Protein AF-A0ABD5TRF5-F1 (afdb_monomer_lite)

Structure (mmCIF, N/CA/C/O backbone):
data_AF-A0ABD5TRF5-F1
#
_entry.id   AF-A0ABD5TRF5-F1
#
loop_
_atom_site.group_PDB
_atom_site.id
_atom_site.type_symbol
_atom_site.label_atom_id
_atom_site.label_alt_id
_atom_site.label_comp_id
_atom_site.label_asym_id
_atom_site.label_entity_id
_atom_site.label_seq_id
_atom_site.pdbx_PDB_ins_code
_atom_site.Cartn_x
_atom_site.Cartn_y
_atom_site.Cartn_z
_atom_site.occupancy
_atom_site.B_iso_or_equiv
_atom_site.auth_seq_id
_atom_site.auth_comp_id
_atom_site.auth_asym_id
_atom_site.auth_atom_id
_atom_site.pdbx_PDB_model_num
ATOM 1 N N . MET A 1 1 ? -13.815 11.007 13.465 1.00 40.16 1 MET A N 1
ATOM 2 C CA . MET A 1 1 ? -13.148 11.785 12.403 1.00 40.16 1 MET A CA 1
ATOM 3 C C . MET A 1 1 ? -12.047 10.909 11.848 1.00 40.16 1 MET A C 1
ATOM 5 O O . MET A 1 1 ? -11.075 10.659 12.550 1.00 40.16 1 MET A O 1
ATOM 9 N N . GLN A 1 2 ? -12.262 10.351 10.659 1.00 56.03 2 GLN A N 1
ATOM 10 C CA . GLN A 1 2 ? -11.251 9.573 9.944 1.00 56.03 2 GLN A CA 1
ATOM 11 C C . GLN A 1 2 ? -10.018 10.463 9.756 1.00 56.03 2 GLN A C 1
ATOM 13 O O . GLN A 1 2 ? -10.154 11.648 9.445 1.00 56.03 2 GLN A O 1
ATOM 18 N N . ASN A 1 3 ? -8.834 9.941 10.070 1.00 70.56 3 ASN A N 1
ATOM 19 C CA . ASN A 1 3 ? -7.643 10.771 10.158 1.00 70.56 3 ASN A CA 1
ATOM 20 C C . ASN A 1 3 ? -7.305 11.337 8.770 1.00 70.56 3 ASN A C 1
ATOM 22 O O . ASN A 1 3 ? -7.079 10.566 7.840 1.00 70.56 3 ASN A O 1
ATOM 26 N N . LYS A 1 4 ? -7.263 12.668 8.624 1.00 82.38 4 LYS A N 1
ATOM 27 C CA . LYS A 1 4 ? -6.940 13.347 7.354 1.00 82.38 4 LYS A CA 1
ATOM 28 C C . LYS A 1 4 ? -5.637 12.814 6.748 1.00 82.38 4 LYS A C 1
ATOM 30 O O . LYS A 1 4 ? -5.546 12.661 5.537 1.00 82.38 4 LYS A O 1
ATOM 35 N N . TYR A 1 5 ? -4.674 12.449 7.596 1.00 82.75 5 TYR A N 1
ATOM 36 C CA . TYR A 1 5 ? -3.394 11.881 7.172 1.00 82.75 5 TYR 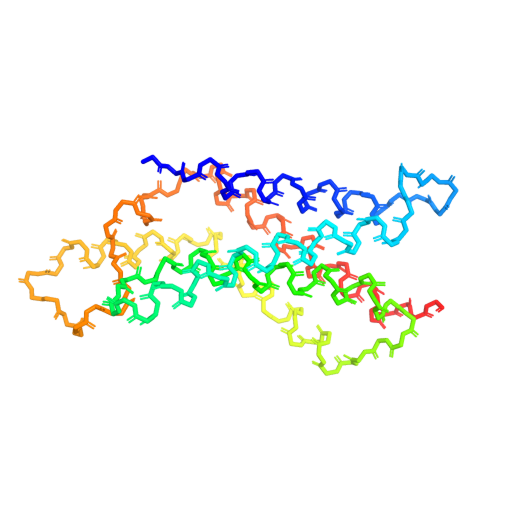A CA 1
ATOM 37 C C . TYR A 1 5 ? -3.526 10.524 6.468 1.00 82.75 5 TYR A C 1
ATOM 39 O O . TYR A 1 5 ? -2.794 10.267 5.520 1.00 82.75 5 TYR A O 1
ATOM 47 N N . TRP A 1 6 ? -4.477 9.682 6.882 1.00 82.19 6 TRP A N 1
ATOM 48 C CA . TRP A 1 6 ? -4.724 8.383 6.248 1.00 82.19 6 TRP A CA 1
ATOM 49 C C . TRP A 1 6 ? -5.324 8.550 4.846 1.00 82.19 6 TRP A C 1
ATOM 51 O O . TRP A 1 6 ? -4.920 7.871 3.909 1.00 82.19 6 TRP A O 1
ATOM 61 N N . HIS A 1 7 ? -6.235 9.512 4.668 1.00 84.62 7 HIS A N 1
ATOM 62 C CA . HIS A 1 7 ? -6.775 9.836 3.341 1.00 84.62 7 HIS A CA 1
ATOM 63 C C . HIS A 1 7 ? -5.698 10.393 2.411 1.00 84.62 7 HIS A C 1
ATOM 65 O O . HIS A 1 7 ? -5.616 9.990 1.255 1.00 84.62 7 HIS A O 1
ATOM 71 N N . ILE A 1 8 ? -4.837 11.277 2.927 1.00 89.19 8 ILE A N 1
ATOM 72 C CA . ILE A 1 8 ? -3.709 11.826 2.163 1.00 89.19 8 ILE A CA 1
ATOM 73 C C . ILE A 1 8 ? -2.756 10.706 1.733 1.00 89.19 8 ILE A C 1
ATOM 75 O O . ILE A 1 8 ? -2.356 10.673 0.572 1.00 89.19 8 ILE A O 1
ATOM 79 N N . SER A 1 9 ? -2.425 9.761 2.620 1.00 88.38 9 SER A N 1
ATOM 80 C CA . SER A 1 9 ? -1.531 8.655 2.264 1.00 88.38 9 SER A CA 1
ATOM 81 C C . SER A 1 9 ? -2.126 7.768 1.166 1.00 88.38 9 SER A C 1
ATOM 83 O O . SER A 1 9 ? -1.424 7.426 0.220 1.00 88.38 9 SER A O 1
ATOM 85 N N . HIS A 1 10 ? -3.426 7.464 1.234 1.00 87.56 10 HIS A N 1
ATOM 86 C CA . HIS A 1 10 ? -4.134 6.696 0.202 1.00 87.56 10 HIS A CA 1
ATOM 87 C C . HIS A 1 10 ? -4.202 7.430 -1.130 1.00 87.56 10 HIS A C 1
ATOM 89 O O . HIS A 1 10 ? -3.988 6.826 -2.176 1.00 87.56 10 HIS A O 1
ATOM 95 N N . PHE A 1 11 ? -4.442 8.739 -1.100 1.00 91.25 11 PHE A N 1
ATOM 96 C CA . PHE A 1 11 ? -4.418 9.555 -2.306 1.00 91.25 11 PHE A CA 1
ATOM 97 C C . PHE A 1 11 ? -3.039 9.520 -2.983 1.00 91.25 11 PHE A C 1
ATOM 99 O O . PHE A 1 11 ? -2.952 9.306 -4.191 1.00 91.25 11 PHE A O 1
ATOM 106 N N . VAL A 1 12 ? -1.957 9.646 -2.206 1.00 92.69 12 VAL A N 1
ATOM 107 C CA . VAL A 1 12 ? -0.582 9.542 -2.722 1.00 92.69 12 VAL A CA 1
ATOM 108 C C . VAL A 1 12 ? -0.295 8.149 -3.303 1.00 92.69 12 VAL A C 1
ATOM 110 O O . VAL A 1 12 ? 0.371 8.048 -4.337 1.00 92.69 12 VAL A O 1
ATOM 113 N N . MET A 1 13 ? -0.828 7.078 -2.701 1.00 91.69 13 MET A N 1
ATOM 114 C CA . MET A 1 13 ? -0.749 5.726 -3.276 1.00 91.69 13 MET A CA 1
ATOM 115 C C . MET A 1 13 ? -1.496 5.629 -4.608 1.00 91.69 13 MET A C 1
ATOM 117 O O . MET A 1 13 ? -0.903 5.177 -5.582 1.00 91.69 13 MET A O 1
ATOM 121 N N . CYS A 1 14 ? -2.738 6.122 -4.693 1.00 91.00 14 CYS A N 1
ATOM 122 C CA . CYS A 1 14 ? -3.511 6.133 -5.942 1.00 91.00 14 CYS A CA 1
ATOM 123 C C . CYS A 1 14 ? -2.763 6.838 -7.079 1.00 91.00 14 CYS A C 1
ATOM 125 O O . CYS A 1 14 ? -2.707 6.322 -8.192 1.00 91.00 14 CYS A O 1
ATOM 127 N N . VAL A 1 15 ? -2.173 8.007 -6.803 1.00 91.50 15 VAL A N 1
ATOM 128 C CA . VAL A 1 15 ? -1.374 8.751 -7.792 1.00 91.50 15 VAL A CA 1
ATOM 129 C C . VAL A 1 15 ? -0.161 7.930 -8.242 1.00 91.50 15 VAL A C 1
ATOM 131 O O . VAL A 1 15 ? 0.164 7.906 -9.428 1.00 91.50 15 VAL A O 1
ATOM 134 N N . GLY A 1 16 ? 0.477 7.221 -7.310 1.00 89.00 16 GLY A N 1
ATOM 135 C CA . GLY A 1 16 ? 1.560 6.285 -7.598 1.00 89.00 16 GLY A CA 1
ATOM 136 C C . GLY A 1 16 ? 1.170 5.154 -8.526 1.00 89.00 16 GLY A C 1
ATOM 137 O O . GLY A 1 16 ? 1.821 4.928 -9.543 1.00 89.00 16 GLY A O 1
ATOM 138 N N . MET A 1 17 ? 0.087 4.466 -8.178 1.00 90.94 17 MET A N 1
ATOM 139 C CA . MET A 1 17 ? -0.452 3.375 -8.980 1.00 90.94 17 MET A CA 1
ATOM 140 C C . MET A 1 17 ? -0.832 3.859 -10.376 1.00 90.94 17 MET A C 1
ATOM 142 O O . MET A 1 17 ? -0.467 3.232 -11.364 1.00 90.94 17 MET A O 1
ATOM 146 N N . PHE A 1 18 ? -1.502 5.011 -10.472 1.00 90.69 18 PHE A N 1
ATOM 147 C CA . PHE A 1 18 ? -1.853 5.615 -11.754 1.00 90.69 18 PHE A CA 1
ATOM 148 C C . PHE A 1 18 ? -0.612 5.879 -12.613 1.00 90.69 18 PHE A C 1
ATOM 150 O O . PHE A 1 18 ? -0.601 5.535 -13.790 1.00 90.69 18 PHE A O 1
ATOM 157 N N . HIS A 1 19 ? 0.458 6.419 -12.020 1.00 88.69 19 HIS A N 1
ATOM 158 C CA . HIS A 1 19 ? 1.721 6.633 -12.725 1.00 88.69 19 HIS A CA 1
ATOM 159 C C . HIS A 1 19 ? 2.344 5.326 -13.238 1.00 88.69 19 HIS A C 1
ATOM 161 O O . HIS A 1 19 ? 2.870 5.302 -14.343 1.00 88.69 19 HIS A O 1
ATOM 167 N N . MET A 1 20 ? 2.264 4.232 -12.480 1.00 86.56 20 MET A N 1
ATOM 168 C CA . MET A 1 20 ? 2.791 2.929 -12.911 1.00 86.56 20 MET A CA 1
ATOM 169 C C . MET A 1 20 ? 2.019 2.307 -14.084 1.00 86.56 20 MET A C 1
ATOM 171 O O . MET A 1 20 ? 2.576 1.477 -14.795 1.00 86.56 20 MET A O 1
ATOM 175 N N . PHE A 1 21 ? 0.761 2.699 -14.303 1.00 85.69 21 PHE A N 1
ATOM 176 C CA . PHE A 1 21 ? -0.011 2.295 -15.482 1.00 85.69 21 PHE A CA 1
ATOM 177 C C . PHE A 1 21 ? 0.229 3.186 -16.704 1.00 85.69 21 PHE A C 1
ATOM 179 O O . PHE A 1 21 ? -0.233 2.854 -17.798 1.00 85.69 21 PHE A O 1
ATOM 186 N N . LEU A 1 22 ? 0.915 4.322 -16.545 1.00 88.38 22 LEU A N 1
ATOM 187 C CA . LEU A 1 22 ? 1.201 5.194 -17.673 1.00 88.38 22 LEU A CA 1
ATOM 188 C C . LEU A 1 22 ? 2.292 4.602 -18.576 1.00 88.38 22 LEU A C 1
ATOM 190 O O . LEU A 1 22 ? 3.221 3.948 -18.101 1.00 88.38 22 LEU A O 1
ATOM 194 N N . PRO A 1 23 ? 2.221 4.872 -19.889 1.00 85.00 23 PRO A N 1
ATOM 195 C CA . PRO A 1 23 ? 3.292 4.546 -20.819 1.00 85.00 23 PRO A CA 1
ATOM 196 C C . PRO A 1 23 ? 4.650 5.121 -20.378 1.00 85.00 23 PRO A C 1
ATOM 198 O O . PRO A 1 23 ? 4.730 6.257 -19.915 1.00 85.00 23 PRO A O 1
ATOM 201 N N . ASN A 1 24 ? 5.740 4.374 -20.594 1.00 80.06 24 ASN A N 1
ATOM 202 C CA . ASN A 1 24 ? 7.099 4.721 -20.135 1.00 80.06 24 ASN A CA 1
ATOM 203 C C . ASN A 1 24 ? 7.632 6.093 -20.608 1.00 80.06 24 ASN A C 1
ATOM 205 O O . ASN A 1 24 ? 8.600 6.610 -20.041 1.00 80.06 24 ASN A O 1
ATOM 209 N N . ASN A 1 25 ? 7.039 6.674 -21.653 1.00 83.12 25 ASN A N 1
ATOM 210 C CA . ASN A 1 25 ? 7.353 8.007 -22.171 1.00 83.12 25 ASN A CA 1
ATOM 211 C C . ASN A 1 25 ? 6.709 9.150 -21.365 1.00 83.12 25 ASN A C 1
ATOM 213 O O . ASN A 1 25 ? 7.146 10.291 -21.500 1.00 83.12 25 ASN A O 1
ATOM 217 N N . PHE A 1 26 ? 5.725 8.867 -20.508 1.00 83.38 26 PHE A N 1
ATOM 218 C CA . PHE A 1 26 ? 5.125 9.832 -19.589 1.00 83.38 26 PHE A CA 1
ATOM 219 C C . PHE A 1 26 ? 5.671 9.631 -18.173 1.00 83.38 26 PHE A C 1
ATOM 221 O O . PHE A 1 26 ? 5.274 8.712 -17.464 1.00 83.38 26 PHE A O 1
ATOM 228 N N . LYS A 1 27 ? 6.579 10.514 -17.743 1.00 83.88 27 LYS A N 1
ATOM 229 C CA . LYS A 1 27 ? 7.132 10.513 -16.380 1.00 83.88 27 LYS A CA 1
ATOM 230 C C . LYS A 1 27 ? 6.804 11.831 -15.693 1.00 83.88 27 LYS A C 1
ATOM 232 O O . LYS A 1 27 ? 7.334 12.867 -16.082 1.00 83.88 27 LYS A O 1
ATOM 237 N N . PHE A 1 28 ? 5.954 11.796 -14.667 1.00 84.56 28 PHE A N 1
ATOM 238 C CA . PHE A 1 28 ? 5.665 12.990 -13.858 1.00 84.56 28 PHE A CA 1
ATOM 239 C C . PHE A 1 28 ? 6.823 13.344 -12.923 1.00 84.56 28 PHE A C 1
ATOM 241 O O . PHE A 1 28 ? 7.070 14.514 -12.649 1.00 84.56 28 PHE A O 1
ATOM 248 N N . ALA A 1 29 ? 7.529 12.327 -12.428 1.00 89.06 29 ALA A N 1
ATOM 249 C CA . ALA A 1 29 ? 8.677 12.478 -11.550 1.00 89.06 29 ALA A CA 1
ATOM 250 C C . ALA A 1 29 ? 9.673 11.331 -11.766 1.00 89.06 29 ALA A C 1
ATOM 252 O O . ALA A 1 29 ? 9.370 10.318 -12.402 1.00 89.06 29 ALA A O 1
ATOM 253 N N . SER A 1 30 ? 10.887 11.490 -11.239 1.00 91.62 30 SER A N 1
ATOM 254 C CA . SER A 1 30 ? 11.889 10.426 -11.261 1.00 91.62 30 SER A CA 1
ATOM 2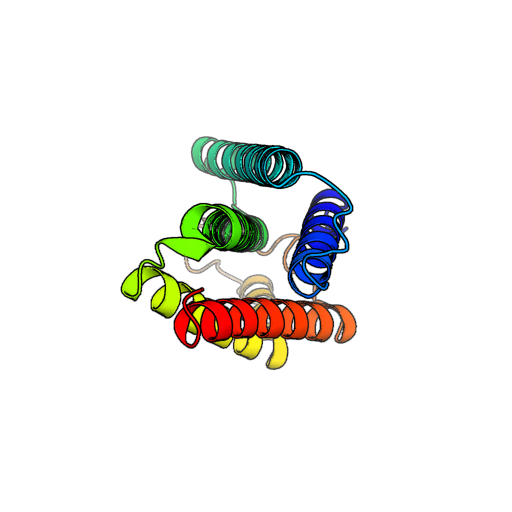55 C C . SER A 1 30 ? 11.514 9.289 -10.302 1.00 91.62 30 SER A C 1
ATOM 257 O O . SER A 1 30 ? 10.849 9.499 -9.287 1.00 91.62 30 SER A O 1
ATOM 259 N N . VAL A 1 31 ? 11.994 8.076 -10.590 1.00 89.81 31 VAL A N 1
ATOM 260 C CA . VAL A 1 31 ? 11.817 6.896 -9.721 1.00 89.81 31 VAL A CA 1
ATOM 261 C C . VAL A 1 31 ? 12.300 7.181 -8.293 1.00 89.81 31 VAL A C 1
ATOM 263 O O . VAL A 1 31 ? 11.612 6.861 -7.325 1.00 89.81 31 VAL A O 1
ATOM 266 N N . SER A 1 32 ? 13.443 7.859 -8.158 1.00 93.12 32 SER A N 1
ATOM 267 C CA . SER A 1 32 ? 14.006 8.243 -6.862 1.00 93.12 32 SER A CA 1
ATOM 268 C C . SER A 1 32 ? 13.086 9.177 -6.075 1.00 93.12 32 SER A C 1
ATOM 270 O O . SER A 1 32 ? 12.966 9.022 -4.864 1.00 93.12 32 SER A O 1
ATOM 272 N N . ALA A 1 33 ? 12.402 10.115 -6.742 1.00 93.62 33 ALA A N 1
ATOM 273 C CA . ALA A 1 33 ? 11.466 11.019 -6.076 1.00 93.62 33 ALA A CA 1
ATOM 274 C C . ALA A 1 33 ? 10.277 10.253 -5.474 1.00 93.62 33 ALA A C 1
ATOM 276 O O . ALA A 1 33 ? 9.933 10.468 -4.312 1.00 93.62 33 ALA A O 1
ATOM 277 N N . TYR A 1 34 ? 9.701 9.308 -6.224 1.00 91.56 34 TYR A N 1
ATOM 278 C CA . TYR A 1 34 ? 8.634 8.443 -5.716 1.00 91.56 34 TYR A CA 1
ATOM 279 C C . TYR A 1 34 ? 9.094 7.595 -4.527 1.00 91.56 34 TYR A C 1
ATOM 281 O O . TYR A 1 34 ? 8.403 7.549 -3.510 1.00 91.56 34 TYR A O 1
ATOM 289 N N . LEU A 1 35 ? 10.275 6.974 -4.612 1.00 94.50 35 LEU A N 1
ATOM 290 C CA . LEU A 1 35 ? 10.828 6.191 -3.503 1.00 94.50 35 LEU A CA 1
ATOM 291 C C . LEU A 1 35 ? 11.021 7.033 -2.243 1.00 94.50 35 LEU A C 1
ATOM 293 O O . LEU A 1 35 ? 10.611 6.602 -1.169 1.00 94.50 35 LEU A O 1
ATOM 297 N N . ILE A 1 36 ? 11.579 8.241 -2.363 1.00 96.56 36 ILE A N 1
ATOM 298 C CA . ILE A 1 36 ? 11.743 9.154 -1.224 1.00 96.56 36 ILE A CA 1
ATOM 299 C C . ILE A 1 36 ? 10.385 9.447 -0.582 1.00 96.56 36 ILE A C 1
ATOM 301 O O . ILE A 1 36 ? 10.268 9.379 0.642 1.00 96.56 36 ILE A O 1
ATOM 305 N N . ILE A 1 37 ? 9.352 9.723 -1.385 1.00 95.50 37 ILE A N 1
ATOM 306 C CA . ILE A 1 37 ? 7.998 9.989 -0.883 1.00 95.50 37 ILE A CA 1
ATOM 307 C C . ILE A 1 37 ? 7.450 8.769 -0.131 1.00 95.50 37 ILE A C 1
ATOM 309 O O . ILE A 1 37 ? 7.039 8.906 1.024 1.00 95.50 37 ILE A O 1
ATOM 313 N N . TYR A 1 38 ? 7.474 7.577 -0.734 1.00 95.00 38 TYR A N 1
ATOM 314 C CA . TYR A 1 38 ? 6.914 6.379 -0.103 1.00 95.00 38 TYR A CA 1
ATOM 315 C C . TYR A 1 38 ? 7.687 5.950 1.139 1.00 95.00 38 TYR A C 1
ATOM 317 O O . TYR A 1 38 ? 7.064 5.646 2.153 1.00 95.00 38 TYR A O 1
ATOM 325 N N . ILE A 1 39 ? 9.021 5.999 1.112 1.00 96.75 39 ILE A N 1
ATOM 326 C CA . ILE A 1 39 ? 9.859 5.703 2.282 1.00 96.75 39 ILE A CA 1
ATOM 327 C C . ILE A 1 39 ? 9.584 6.711 3.401 1.00 96.75 39 ILE A C 1
ATOM 329 O O . ILE A 1 39 ? 9.446 6.314 4.559 1.00 96.75 39 ILE A O 1
ATOM 333 N N . SER A 1 40 ? 9.445 8.000 3.078 1.00 96.44 40 SER A N 1
ATOM 334 C CA . SER A 1 40 ? 9.133 9.033 4.074 1.00 96.44 40 SER A CA 1
ATOM 335 C C . SER A 1 40 ? 7.776 8.776 4.729 1.00 96.44 40 SER A C 1
ATOM 337 O O . SER A 1 40 ? 7.667 8.787 5.957 1.00 96.44 40 SER A O 1
ATOM 339 N N . ILE A 1 41 ? 6.745 8.479 3.932 1.00 95.19 41 ILE A N 1
ATOM 340 C CA . ILE A 1 41 ? 5.406 8.171 4.450 1.00 95.19 41 ILE A CA 1
ATOM 341 C C . ILE A 1 41 ? 5.426 6.876 5.274 1.00 95.19 41 ILE A C 1
ATOM 343 O O . ILE A 1 41 ? 4.902 6.865 6.388 1.00 95.19 41 ILE A O 1
ATOM 347 N N . ALA A 1 42 ? 6.071 5.813 4.783 1.00 96.12 42 ALA A N 1
ATOM 348 C CA . ALA A 1 42 ? 6.223 4.549 5.504 1.00 96.12 42 ALA A CA 1
ATOM 349 C C . ALA A 1 42 ? 6.929 4.747 6.852 1.00 96.12 42 ALA A C 1
ATOM 351 O O . ALA A 1 42 ? 6.475 4.222 7.866 1.00 96.12 42 ALA A O 1
ATOM 352 N N . THR A 1 43 ? 7.979 5.571 6.893 1.00 96.12 43 THR A N 1
ATOM 353 C CA . THR A 1 43 ? 8.714 5.902 8.124 1.00 96.12 43 THR A CA 1
ATOM 354 C C . THR A 1 43 ? 7.829 6.646 9.123 1.00 96.12 43 THR A C 1
ATOM 356 O O . THR A 1 43 ? 7.840 6.328 10.312 1.00 96.12 43 THR A O 1
ATOM 359 N N . ILE A 1 44 ? 7.006 7.594 8.660 1.00 93.69 44 ILE A N 1
ATOM 360 C CA . ILE A 1 44 ? 6.044 8.305 9.516 1.00 93.69 44 ILE A CA 1
ATOM 361 C C . ILE A 1 44 ? 4.994 7.334 10.072 1.00 93.69 44 ILE A C 1
ATOM 363 O O . ILE A 1 44 ? 4.673 7.389 11.264 1.00 93.69 44 ILE A O 1
ATOM 367 N N . ILE A 1 45 ? 4.454 6.440 9.240 1.00 91.50 45 ILE A N 1
ATOM 368 C CA . ILE A 1 45 ? 3.476 5.432 9.675 1.00 91.50 45 ILE A CA 1
ATOM 369 C C . ILE A 1 45 ? 4.113 4.495 10.704 1.00 91.50 45 ILE A C 1
ATOM 371 O O . ILE A 1 45 ? 3.559 4.320 11.789 1.00 91.50 45 ILE A O 1
ATOM 375 N N . LEU A 1 46 ? 5.297 3.957 10.407 1.00 93.94 46 LEU A N 1
ATOM 376 C CA . LEU A 1 46 ? 6.038 3.067 11.296 1.00 93.94 46 LEU A CA 1
ATOM 377 C C . LEU A 1 46 ? 6.351 3.745 12.632 1.00 93.94 46 LEU A C 1
ATOM 379 O O . LEU A 1 46 ? 6.090 3.167 13.683 1.00 93.94 46 LEU A O 1
ATOM 383 N N . GLY A 1 47 ? 6.828 4.991 12.615 1.00 92.44 47 GLY A N 1
ATOM 384 C CA . GLY A 1 47 ? 7.087 5.764 13.829 1.00 92.44 47 GLY A CA 1
ATOM 385 C C . GLY A 1 47 ? 5.833 5.944 14.688 1.00 92.44 47 GLY A C 1
ATOM 386 O O . GLY A 1 47 ? 5.899 5.816 15.910 1.00 92.44 47 GLY A O 1
ATOM 387 N N . ASN A 1 48 ? 4.667 6.163 14.070 1.00 88.25 48 ASN A N 1
ATOM 388 C CA . ASN A 1 48 ? 3.397 6.208 14.797 1.00 88.25 48 ASN A CA 1
ATOM 389 C C . ASN A 1 48 ? 3.025 4.840 15.382 1.00 88.25 48 ASN A C 1
ATOM 391 O O . ASN A 1 48 ? 2.675 4.771 16.560 1.00 88.25 48 ASN A O 1
ATOM 395 N N . VAL A 1 49 ? 3.128 3.761 14.600 1.00 87.31 49 VAL A N 1
ATOM 396 C CA . VAL A 1 49 ? 2.856 2.387 15.060 1.00 87.31 49 VAL A CA 1
ATOM 397 C C . VAL A 1 49 ? 3.749 2.029 16.251 1.00 87.31 49 VAL A C 1
ATOM 399 O O . VAL A 1 49 ? 3.237 1.604 17.285 1.00 87.31 49 VAL A O 1
ATOM 402 N N . LEU A 1 50 ? 5.056 2.286 16.156 1.00 90.81 50 LEU A N 1
ATOM 403 C CA . LEU A 1 50 ? 6.025 2.039 17.227 1.00 90.81 50 LEU A CA 1
ATOM 404 C C . LEU A 1 50 ? 5.760 2.907 18.458 1.00 90.81 50 LEU A C 1
ATOM 406 O O . LEU A 1 50 ? 5.803 2.407 19.579 1.00 90.81 50 LEU A O 1
ATOM 410 N N . LYS A 1 51 ? 5.424 4.189 18.275 1.00 88.38 51 LYS A N 1
ATOM 411 C CA . LYS A 1 51 ? 5.048 5.078 19.383 1.00 88.38 51 LYS A CA 1
ATOM 412 C C . LYS A 1 51 ? 3.830 4.547 20.139 1.00 88.38 51 LYS A C 1
ATOM 414 O O . LYS A 1 51 ? 3.815 4.592 21.371 1.00 88.38 51 LYS A O 1
ATOM 419 N N . TYR A 1 52 ? 2.812 4.059 19.427 1.00 81.62 52 TYR A N 1
ATOM 420 C CA . TYR A 1 52 ? 1.639 3.449 20.054 1.00 81.62 52 TYR A CA 1
ATOM 421 C C . TYR A 1 52 ? 1.998 2.140 20.761 1.00 81.62 52 TYR A C 1
ATOM 423 O O . TYR A 1 52 ? 1.616 1.984 21.921 1.00 81.62 52 TYR A O 1
ATOM 431 N N . LEU A 1 53 ? 2.798 1.280 20.122 1.00 83.44 53 LEU A N 1
ATOM 432 C CA . LEU A 1 53 ? 3.281 0.026 20.704 1.00 83.44 53 LEU A CA 1
ATOM 433 C C . LEU A 1 53 ? 4.047 0.267 22.015 1.00 83.44 53 LEU A C 1
ATOM 435 O O . LEU A 1 53 ? 3.735 -0.347 23.031 1.00 83.44 53 LEU A O 1
ATOM 439 N N . TYR A 1 54 ? 4.984 1.218 22.013 1.00 90.19 54 TYR A N 1
ATOM 440 C CA . TYR A 1 54 ? 5.795 1.573 23.182 1.00 90.19 54 TYR A CA 1
ATOM 441 C C . TYR A 1 54 ? 4.978 2.232 24.297 1.00 90.19 54 TYR A C 1
ATOM 443 O O . TYR A 1 54 ? 5.249 2.051 25.477 1.00 90.19 54 TYR A O 1
ATOM 451 N N . SER A 1 55 ? 3.938 2.985 23.937 1.00 85.31 55 SER A N 1
ATOM 452 C CA . SER A 1 55 ? 3.048 3.607 24.923 1.00 85.31 55 SER A CA 1
ATOM 453 C C . SER A 1 55 ? 2.029 2.622 25.516 1.00 85.31 55 SER A C 1
ATOM 455 O O . SER A 1 55 ? 1.122 3.072 26.218 1.00 85.31 55 SER A O 1
ATOM 457 N N . HIS A 1 56 ? 2.100 1.326 25.172 1.00 77.50 56 HIS A N 1
ATOM 458 C CA . HIS A 1 56 ? 1.058 0.320 25.430 1.00 77.50 56 HIS A CA 1
ATOM 459 C C . HIS A 1 56 ? -0.340 0.811 25.033 1.00 77.50 56 HIS A C 1
ATOM 461 O O . HIS A 1 56 ? -1.356 0.509 25.661 1.00 77.50 56 HIS A O 1
ATOM 467 N N . ARG A 1 57 ? -0.375 1.637 23.984 1.00 67.94 57 ARG A N 1
ATOM 468 C CA . ARG A 1 57 ? -1.590 2.207 23.432 1.00 67.94 57 ARG A CA 1
ATOM 469 C C . ARG A 1 57 ? -2.040 1.367 22.259 1.00 67.94 57 ARG A C 1
ATOM 471 O O . ARG A 1 57 ? -1.279 0.709 21.562 1.00 67.94 57 ARG A O 1
ATOM 478 N N . LEU A 1 58 ? -3.328 1.477 22.032 1.00 68.25 58 LEU A N 1
ATOM 479 C CA . LEU A 1 58 ? -4.051 0.730 21.037 1.00 68.25 58 LEU A CA 1
ATOM 480 C C . LEU A 1 58 ? -3.640 1.151 19.630 1.00 68.25 58 LEU A C 1
ATOM 482 O O . LEU A 1 58 ? -3.750 2.329 19.279 1.00 68.25 58 LEU A O 1
ATOM 486 N N . ILE A 1 59 ? -3.190 0.186 18.831 1.00 70.56 59 ILE A N 1
ATOM 487 C CA . ILE A 1 59 ? -2.786 0.435 17.449 1.00 70.56 59 ILE A CA 1
ATOM 488 C C . ILE A 1 59 ? -4.025 0.308 16.570 1.00 70.56 59 ILE A C 1
ATOM 490 O O . ILE A 1 59 ? -4.758 -0.678 16.615 1.00 7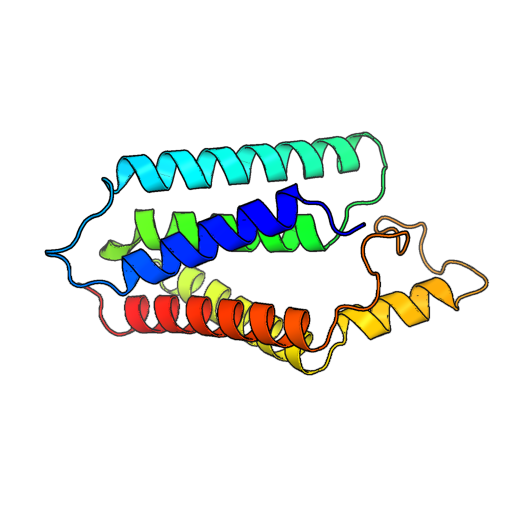0.56 59 ILE A O 1
ATOM 494 N N . ASN A 1 60 ? -4.274 1.331 15.760 1.00 74.44 60 ASN A N 1
ATOM 495 C CA . ASN A 1 60 ? -5.307 1.255 14.742 1.00 74.44 60 ASN A CA 1
ATOM 496 C C . ASN A 1 60 ? -4.826 0.321 13.624 1.00 74.44 60 ASN A C 1
ATOM 498 O O . ASN A 1 60 ? -3.811 0.600 12.986 1.00 74.44 60 ASN A O 1
ATOM 502 N N . PHE A 1 61 ? -5.576 -0.755 13.378 1.00 77.94 61 PHE A N 1
ATOM 503 C CA . PHE A 1 61 ? -5.275 -1.749 12.346 1.00 77.94 61 PHE A CA 1
ATOM 504 C C . PHE A 1 61 ? -5.084 -1.122 10.956 1.00 77.94 61 PHE A C 1
ATOM 506 O O . PHE A 1 61 ? -4.232 -1.573 10.195 1.00 77.94 61 PHE A O 1
ATOM 513 N N . LEU A 1 62 ? -5.776 -0.014 10.656 1.00 81.06 62 LEU A N 1
ATOM 514 C CA . LEU A 1 62 ? -5.566 0.736 9.416 1.00 81.06 62 LEU A CA 1
ATOM 515 C C . LEU A 1 62 ? -4.125 1.219 9.239 1.00 81.06 62 LEU A C 1
ATOM 517 O O . LEU A 1 62 ? -3.649 1.253 8.114 1.00 81.06 62 LEU A O 1
ATOM 521 N N . TRP A 1 63 ? -3.427 1.600 10.314 1.00 84.00 63 TRP A N 1
ATOM 522 C CA . TRP A 1 63 ? -2.030 2.031 10.204 1.00 84.00 63 TRP A CA 1
ATOM 523 C C . TRP A 1 63 ? -1.108 0.878 9.834 1.00 84.00 63 TRP A C 1
ATOM 525 O O . TRP A 1 63 ? -0.162 1.085 9.084 1.00 84.00 63 TRP A O 1
ATOM 535 N N . ILE A 1 64 ? -1.396 -0.324 10.336 1.00 87.62 64 ILE A N 1
ATOM 536 C CA . ILE A 1 64 ? -0.641 -1.528 9.984 1.00 87.62 64 ILE A CA 1
ATOM 537 C C . ILE A 1 64 ? -0.885 -1.860 8.513 1.00 87.62 64 ILE A C 1
ATOM 539 O O . ILE A 1 64 ? 0.071 -2.020 7.767 1.00 87.62 64 ILE A O 1
ATOM 543 N N . MET A 1 65 ? -2.147 -1.870 8.080 1.00 89.25 65 MET A N 1
ATOM 544 C CA . MET A 1 65 ? -2.511 -2.074 6.675 1.00 89.25 65 MET A CA 1
ATOM 545 C C . MET A 1 65 ? -1.819 -1.059 5.760 1.00 89.25 65 MET A C 1
ATOM 547 O O . MET A 1 65 ? -1.114 -1.446 4.841 1.00 89.25 65 MET A O 1
ATOM 551 N N . SER A 1 66 ? -1.898 0.235 6.086 1.00 91.19 66 SER A N 1
ATOM 552 C CA . SER A 1 66 ? -1.226 1.283 5.310 1.00 91.19 66 SER A CA 1
ATOM 553 C C . SER A 1 66 ? 0.293 1.139 5.285 1.00 91.19 66 SER A C 1
ATOM 555 O O . SER A 1 66 ? 0.921 1.533 4.308 1.00 91.19 66 SER A O 1
ATOM 557 N N . LEU A 1 67 ? 0.903 0.598 6.343 1.00 93.38 67 LEU A N 1
ATOM 558 C CA . LEU A 1 67 ? 2.333 0.302 6.337 1.00 93.38 67 LEU A CA 1
ATOM 559 C C . LEU A 1 67 ? 2.657 -0.818 5.341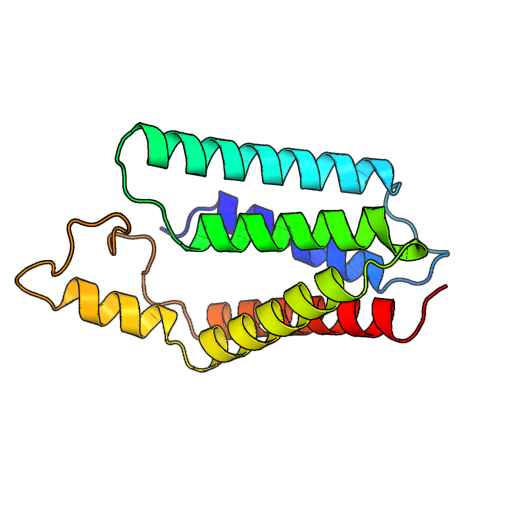 1.00 93.38 67 LEU A C 1
ATOM 561 O O . LEU A 1 67 ? 3.634 -0.699 4.605 1.00 93.38 67 LEU A O 1
ATOM 565 N N . VAL A 1 68 ? 1.831 -1.868 5.295 1.00 95.31 68 VAL A N 1
ATOM 566 C CA . VAL A 1 68 ? 1.969 -2.963 4.323 1.00 95.31 68 VAL A CA 1
ATOM 567 C C . VAL A 1 68 ? 1.740 -2.454 2.897 1.00 95.31 68 VAL A C 1
ATOM 569 O O . VAL A 1 68 ? 2.545 -2.758 2.020 1.00 95.31 68 VAL A O 1
ATOM 572 N N . ASP A 1 69 ? 0.730 -1.610 2.673 1.00 94.94 69 ASP A N 1
ATOM 573 C CA . ASP A 1 69 ? 0.456 -1.007 1.362 1.00 94.94 69 ASP A CA 1
ATOM 574 C C . ASP A 1 69 ? 1.649 -0.168 0.868 1.00 94.94 69 ASP A C 1
ATOM 576 O O . ASP A 1 69 ? 2.078 -0.283 -0.282 1.00 94.94 69 ASP A O 1
ATOM 580 N N . MET A 1 70 ? 2.251 0.634 1.755 1.00 95.50 70 MET A N 1
ATOM 581 C CA . MET A 1 70 ? 3.451 1.415 1.431 1.00 95.50 70 MET A CA 1
ATOM 582 C C . MET A 1 70 ? 4.667 0.526 1.173 1.00 95.50 70 MET A C 1
ATOM 584 O O . MET A 1 70 ? 5.443 0.807 0.259 1.00 95.50 70 MET A O 1
ATOM 588 N N . ALA A 1 71 ? 4.837 -0.552 1.941 1.00 96.38 71 ALA A N 1
ATOM 589 C CA . ALA A 1 71 ? 5.901 -1.522 1.706 1.00 96.38 71 ALA A CA 1
ATOM 590 C C . ALA A 1 71 ? 5.748 -2.189 0.331 1.00 96.38 71 ALA A C 1
ATOM 592 O O . ALA A 1 71 ? 6.734 -2.313 -0.393 1.00 96.38 71 ALA A O 1
ATOM 593 N N . ALA A 1 72 ? 4.521 -2.532 -0.067 1.00 95.88 72 ALA A N 1
ATOM 594 C CA . ALA A 1 72 ? 4.233 -3.060 -1.395 1.00 95.88 72 ALA A CA 1
ATOM 595 C C . ALA A 1 72 ? 4.534 -2.037 -2.505 1.00 95.88 72 ALA A C 1
ATOM 597 O O . ALA A 1 72 ? 5.147 -2.395 -3.507 1.00 95.88 72 ALA A O 1
ATOM 598 N N . MET A 1 73 ? 4.186 -0.756 -2.322 1.00 95.81 73 MET A N 1
ATOM 599 C CA . MET A 1 73 ? 4.554 0.307 -3.273 1.00 95.81 73 MET A CA 1
ATOM 600 C C . MET A 1 73 ? 6.074 0.439 -3.430 1.00 95.81 73 MET A C 1
ATOM 602 O O . MET A 1 73 ? 6.581 0.492 -4.552 1.00 95.81 73 MET A O 1
ATOM 606 N N . ILE A 1 74 ? 6.816 0.456 -2.318 1.00 95.75 74 ILE A N 1
ATOM 607 C CA . ILE A 1 74 ? 8.286 0.504 -2.333 1.00 95.75 74 ILE A CA 1
ATOM 608 C C . ILE A 1 74 ? 8.847 -0.734 -3.033 1.00 95.75 74 ILE A C 1
ATOM 610 O O . ILE A 1 74 ? 9.768 -0.609 -3.845 1.00 95.75 74 ILE A O 1
ATOM 614 N N . TYR A 1 75 ? 8.281 -1.908 -2.749 1.00 95.06 75 TYR A N 1
ATOM 615 C CA . TYR A 1 75 ? 8.678 -3.168 -3.360 1.00 95.06 75 TYR A CA 1
ATOM 616 C C . TYR A 1 75 ? 8.496 -3.144 -4.881 1.00 95.06 75 TYR A C 1
ATOM 618 O O . TYR A 1 75 ? 9.468 -3.360 -5.606 1.00 95.06 75 TYR A O 1
ATOM 626 N N . MET A 1 76 ? 7.298 -2.799 -5.362 1.00 92.94 76 MET A N 1
ATOM 627 C CA . MET A 1 76 ? 6.986 -2.737 -6.794 1.00 92.94 76 MET A CA 1
ATOM 628 C C . MET A 1 76 ? 7.904 -1.776 -7.552 1.00 92.94 76 MET A C 1
ATOM 630 O O . MET A 1 76 ? 8.287 -2.068 -8.678 1.00 92.94 76 MET A O 1
ATOM 634 N N . ILE A 1 77 ? 8.296 -0.649 -6.948 1.00 91.38 77 ILE A N 1
ATOM 635 C CA . ILE A 1 77 ? 9.210 0.306 -7.596 1.00 91.38 77 ILE A CA 1
ATOM 636 C C . ILE A 1 77 ? 10.651 -0.194 -7.579 1.00 91.38 77 ILE A C 1
ATOM 638 O O . ILE A 1 77 ? 11.349 -0.116 -8.589 1.00 91.38 77 ILE A O 1
ATOM 642 N N . SER A 1 78 ? 11.117 -0.665 -6.422 1.00 91.88 78 SER A N 1
ATOM 643 C CA . SER A 1 78 ? 12.534 -0.984 -6.211 1.00 91.88 78 SER A CA 1
ATOM 644 C C . SER A 1 78 ? 12.938 -2.277 -6.911 1.00 91.88 78 SER A C 1
ATOM 646 O O . SER A 1 78 ? 14.038 -2.377 -7.449 1.00 91.88 78 SER A O 1
ATOM 648 N N . PHE A 1 79 ? 12.042 -3.263 -6.917 1.00 87.62 79 PHE A N 1
ATOM 649 C CA . PHE A 1 79 ? 12.325 -4.622 -7.373 1.00 87.62 79 PHE A CA 1
ATOM 650 C C . PHE A 1 79 ? 11.593 -4.990 -8.658 1.00 87.62 79 PHE A C 1
ATOM 652 O O . PHE A 1 79 ? 11.549 -6.167 -9.008 1.00 87.62 79 PHE A O 1
ATOM 659 N N . TYR A 1 80 ? 11.103 -3.996 -9.403 1.00 83.31 80 TYR A N 1
ATOM 660 C CA . TYR A 1 80 ? 10.430 -4.198 -10.686 1.00 83.31 80 TYR A CA 1
ATOM 661 C C . TYR A 1 80 ? 11.197 -5.136 -11.641 1.00 83.31 80 TYR A C 1
ATOM 663 O O . TYR A 1 80 ? 10.586 -5.934 -12.339 1.00 83.31 80 TYR A O 1
ATOM 671 N N . ARG A 1 81 ? 12.539 -5.074 -11.638 1.00 79.94 81 ARG A N 1
ATOM 672 C CA . ARG A 1 81 ? 13.415 -5.882 -12.512 1.00 79.94 81 ARG A CA 1
ATOM 673 C C . ARG A 1 81 ? 13.871 -7.220 -11.927 1.00 79.94 81 ARG A C 1
ATOM 675 O O . ARG A 1 81 ? 14.291 -8.087 -12.676 1.00 79.94 81 ARG A O 1
ATOM 682 N N . ILE A 1 82 ? 13.894 -7.354 -10.599 1.00 80.25 82 ILE A N 1
ATOM 683 C CA . ILE A 1 82 ? 14.531 -8.497 -9.911 1.00 80.25 82 ILE A CA 1
ATOM 684 C C . ILE A 1 82 ? 13.485 -9.493 -9.394 1.00 80.25 82 ILE A C 1
ATOM 686 O O . ILE A 1 82 ? 13.854 -10.610 -9.070 1.00 80.25 82 ILE A O 1
ATOM 690 N N . ASN A 1 83 ? 12.211 -9.086 -9.337 1.00 76.94 83 ASN A N 1
ATOM 691 C CA . ASN A 1 83 ? 11.032 -9.864 -8.950 1.00 76.94 83 ASN A CA 1
ATOM 692 C C . ASN A 1 83 ? 11.300 -11.063 -8.021 1.00 76.94 83 ASN A C 1
ATOM 694 O O . ASN A 1 83 ? 11.630 -12.166 -8.448 1.00 76.94 83 ASN A O 1
ATOM 698 N N . ILE A 1 84 ? 11.106 -10.851 -6.722 1.00 91.12 84 ILE A N 1
ATOM 699 C CA . ILE A 1 84 ? 11.220 -11.918 -5.733 1.00 91.12 84 ILE A CA 1
ATOM 700 C C . ILE A 1 84 ? 9.892 -12.679 -5.722 1.00 91.12 84 ILE A C 1
ATOM 702 O O . ILE A 1 84 ? 8.974 -12.309 -4.991 1.00 91.12 84 ILE A O 1
ATOM 706 N N . ASP A 1 85 ? 9.796 -13.741 -6.523 1.00 92.00 85 ASP A N 1
ATOM 707 C CA . ASP A 1 85 ? 8.557 -14.490 -6.788 1.00 92.00 85 ASP A CA 1
ATOM 708 C C . ASP A 1 85 ? 7.726 -14.791 -5.536 1.00 92.00 85 ASP A C 1
ATOM 710 O O . ASP A 1 85 ? 6.536 -14.480 -5.484 1.00 92.00 85 ASP A O 1
ATOM 714 N N . VAL A 1 86 ? 8.363 -15.347 -4.502 1.00 95.00 86 VAL A N 1
ATOM 715 C CA . VAL A 1 86 ? 7.690 -15.713 -3.247 1.00 95.00 86 VAL A CA 1
ATOM 716 C C . VAL A 1 86 ? 7.092 -14.485 -2.559 1.00 95.00 86 VAL A C 1
ATOM 718 O O . VAL A 1 86 ? 5.965 -14.528 -2.073 1.00 95.00 86 VAL A O 1
ATOM 721 N N . LEU A 1 87 ? 7.826 -13.372 -2.529 1.00 94.81 87 LEU A N 1
ATOM 722 C CA . LEU A 1 87 ? 7.355 -12.140 -1.903 1.00 94.81 87 LEU A CA 1
ATOM 723 C C . LEU A 1 87 ? 6.224 -11.502 -2.721 1.00 94.81 87 LEU A C 1
ATOM 725 O O . LEU A 1 87 ? 5.246 -11.022 -2.146 1.00 94.81 87 LEU A O 1
ATOM 729 N N . THR A 1 88 ? 6.323 -11.548 -4.051 1.00 95.12 88 THR A N 1
ATOM 730 C CA . THR A 1 88 ? 5.261 -11.098 -4.955 1.00 95.12 88 THR A CA 1
ATOM 731 C C . THR A 1 88 ? 3.975 -11.895 -4.735 1.00 95.12 88 THR A C 1
ATOM 733 O O . THR A 1 88 ? 2.916 -11.289 -4.586 1.00 95.12 88 THR A O 1
ATOM 736 N N . ASP A 1 89 ? 4.053 -13.225 -4.625 1.00 95.75 89 ASP A N 1
ATOM 737 C CA . ASP A 1 89 ? 2.887 -14.081 -4.354 1.00 95.75 89 ASP A CA 1
ATOM 738 C C . ASP A 1 89 ? 2.241 -13.774 -3.003 1.00 95.75 89 ASP A C 1
ATOM 740 O O . ASP A 1 89 ? 1.015 -13.694 -2.905 1.00 95.75 89 ASP A O 1
ATOM 744 N N . ILE A 1 90 ? 3.059 -13.551 -1.968 1.00 97.44 90 ILE A N 1
ATOM 745 C CA . ILE A 1 90 ? 2.571 -13.161 -0.641 1.00 97.44 90 ILE A CA 1
ATOM 746 C C . ILE A 1 90 ? 1.787 -11.851 -0.730 1.00 97.44 90 ILE A C 1
ATOM 748 O O . ILE A 1 90 ? 0.684 -11.766 -0.185 1.00 97.44 90 ILE A O 1
ATOM 752 N N . PHE A 1 91 ? 2.309 -10.843 -1.435 1.00 97.19 91 PHE A N 1
ATOM 753 C CA . PHE A 1 91 ? 1.587 -9.586 -1.603 1.00 97.19 91 PHE A CA 1
ATOM 754 C C . PHE A 1 91 ? 0.318 -9.744 -2.450 1.00 97.19 91 PHE A C 1
ATOM 756 O O . PHE A 1 91 ? -0.708 -9.172 -2.085 1.00 97.19 91 PHE A O 1
ATOM 763 N N . ILE A 1 92 ? 0.337 -10.537 -3.527 1.00 97.38 92 ILE A N 1
ATOM 764 C CA . ILE A 1 92 ? -0.866 -10.819 -4.331 1.00 97.38 92 ILE A CA 1
ATOM 765 C C . ILE A 1 92 ? -1.949 -11.449 -3.448 1.00 97.38 92 ILE A C 1
ATOM 767 O O . ILE A 1 92 ? -3.071 -10.942 -3.397 1.00 97.38 92 ILE A O 1
ATOM 771 N N . ALA A 1 93 ? -1.613 -12.514 -2.715 1.00 97.88 93 ALA A N 1
ATOM 772 C CA . ALA A 1 93 ? -2.547 -13.193 -1.822 1.00 97.88 93 ALA A CA 1
ATOM 773 C C . ALA A 1 93 ? -3.084 -12.242 -0.743 1.00 97.88 93 ALA A C 1
ATOM 775 O O . ALA A 1 93 ? -4.293 -12.190 -0.506 1.00 97.88 93 ALA A O 1
ATOM 776 N N . TYR A 1 94 ? -2.200 -11.439 -0.143 1.00 96.94 94 TYR A N 1
ATOM 777 C CA . TYR A 1 94 ? -2.574 -10.403 0.813 1.00 96.94 94 TYR A CA 1
ATOM 778 C C . TYR A 1 94 ? -3.597 -9.428 0.217 1.00 96.94 94 TYR A C 1
ATOM 780 O O . TYR A 1 94 ? -4.676 -9.264 0.784 1.00 96.94 94 TYR A O 1
ATOM 788 N N . PHE A 1 95 ? -3.327 -8.831 -0.946 1.00 97.25 95 PHE A N 1
ATOM 789 C CA . PHE A 1 95 ? -4.233 -7.853 -1.551 1.00 97.25 95 PHE A CA 1
ATOM 790 C C . PHE A 1 95 ? -5.570 -8.455 -1.994 1.00 97.25 95 PHE A C 1
ATOM 792 O O . PHE A 1 95 ? -6.602 -7.794 -1.862 1.00 97.25 95 PHE A O 1
ATOM 799 N N . VAL A 1 96 ? -5.593 -9.715 -2.439 1.00 97.69 96 VAL A N 1
ATOM 800 C CA . VAL A 1 96 ? -6.844 -10.436 -2.732 1.00 97.69 96 VAL A CA 1
ATOM 801 C C . VAL A 1 96 ? -7.677 -10.617 -1.464 1.00 97.69 96 VAL A C 1
ATOM 803 O O . VAL A 1 96 ? -8.875 -10.326 -1.470 1.00 97.69 96 VAL A O 1
ATOM 806 N N . ILE A 1 97 ? -7.057 -11.035 -0.357 1.00 95.81 97 ILE A N 1
ATOM 807 C CA . ILE A 1 97 ? -7.747 -11.169 0.934 1.00 95.81 97 ILE A CA 1
ATOM 808 C C . ILE A 1 97 ? -8.282 -9.807 1.381 1.00 95.81 97 ILE A C 1
ATOM 810 O O . ILE A 1 97 ? -9.456 -9.686 1.719 1.00 95.81 97 ILE A O 1
ATOM 814 N N . VAL A 1 98 ? -7.452 -8.766 1.332 1.00 93.19 98 VAL A N 1
ATOM 815 C CA . VAL A 1 98 ? -7.828 -7.404 1.731 1.00 93.19 98 VAL A CA 1
ATOM 816 C C . VAL A 1 98 ? -8.999 -6.883 0.901 1.00 93.19 98 VAL A C 1
ATOM 818 O O . VAL A 1 98 ? -9.947 -6.338 1.469 1.00 93.19 98 VAL A O 1
ATOM 821 N N . MET A 1 99 ? -8.983 -7.101 -0.416 1.00 95.19 99 MET A N 1
ATOM 822 C CA . MET A 1 99 ? -10.096 -6.778 -1.310 1.00 95.19 99 MET A CA 1
ATOM 823 C C . MET A 1 99 ? -11.385 -7.473 -0.858 1.00 95.19 99 MET A C 1
ATOM 825 O O . MET A 1 99 ? -12.405 -6.808 -0.672 1.00 95.19 99 MET A O 1
ATOM 829 N N . VAL A 1 100 ? -11.348 -8.793 -0.648 1.00 94.75 100 VAL A N 1
ATOM 830 C CA . VAL A 1 100 ? -12.529 -9.563 -0.231 1.00 94.75 100 VAL A CA 1
ATOM 831 C C . VAL A 1 100 ? -13.052 -9.061 1.111 1.00 94.75 100 VAL A C 1
ATOM 833 O O . VAL A 1 100 ? -14.245 -8.788 1.220 1.00 94.75 100 VAL A O 1
ATOM 836 N N . VAL A 1 101 ? -12.175 -8.861 2.100 1.00 90.25 101 VAL A N 1
ATOM 837 C CA . VAL A 1 101 ? -12.538 -8.391 3.447 1.00 90.25 101 VAL A CA 1
ATOM 838 C C . VAL A 1 101 ? -13.194 -7.001 3.403 1.00 90.25 101 VAL A C 1
ATOM 840 O O . VAL A 1 101 ? -14.191 -6.764 4.098 1.00 90.25 101 VAL A O 1
ATOM 843 N N . TRP A 1 102 ? -12.707 -6.088 2.556 1.00 89.25 102 TRP A N 1
ATOM 844 C CA . TRP A 1 102 ? -13.346 -4.783 2.344 1.00 89.25 102 TRP A CA 1
ATOM 845 C C . TRP A 1 102 ? -14.720 -4.898 1.668 1.00 89.25 102 TRP A C 1
ATOM 847 O O . TRP A 1 102 ? -15.675 -4.237 2.108 1.00 89.25 102 TRP A O 1
ATOM 857 N N . LEU A 1 103 ? -14.847 -5.765 0.657 1.00 90.31 103 LEU A N 1
ATOM 858 C CA . LEU A 1 103 ? -16.098 -5.999 -0.070 1.00 90.31 103 LEU A CA 1
ATOM 859 C C . LEU A 1 103 ? -17.193 -6.574 0.822 1.00 90.31 103 LEU A C 1
ATOM 861 O O . LEU A 1 103 ? -18.313 -6.073 0.779 1.00 90.31 103 LEU A O 1
ATOM 865 N N . ILE A 1 104 ? -16.886 -7.553 1.675 1.00 90.19 104 ILE A N 1
ATOM 866 C CA . ILE A 1 104 ? -17.860 -8.135 2.617 1.00 90.19 104 ILE A CA 1
ATOM 867 C C . ILE A 1 104 ? -18.128 -7.213 3.814 1.00 90.19 104 ILE A C 1
ATOM 869 O O . ILE A 1 104 ? -19.218 -7.223 4.382 1.00 90.19 104 ILE A O 1
ATOM 873 N N . GLY A 1 105 ? -17.190 -6.313 4.128 1.00 82.50 105 GLY A N 1
ATOM 874 C CA . GLY A 1 105 ? -17.345 -5.333 5.200 1.00 82.50 105 GLY A CA 1
ATOM 875 C C . GLY A 1 105 ? -17.076 -5.904 6.585 1.00 82.50 105 GLY A C 1
ATOM 876 O O . GLY A 1 105 ? -17.550 -5.341 7.567 1.00 82.50 105 GLY A O 1
ATOM 877 N N . GLU A 1 106 ? -16.296 -6.978 6.679 1.00 79.88 106 GLU A N 1
ATOM 878 C CA . GLU A 1 106 ? -15.923 -7.628 7.944 1.00 79.88 106 GLU A CA 1
ATOM 879 C C . GLU A 1 106 ? -15.172 -6.682 8.896 1.00 79.88 106 GLU A C 1
ATOM 881 O O . GLU A 1 106 ? -15.313 -6.763 10.118 1.00 79.88 106 GLU A O 1
ATOM 886 N N . PHE A 1 107 ? -14.470 -5.676 8.360 1.00 70.38 107 PHE A N 1
ATOM 887 C CA . PHE A 1 107 ? -13.890 -4.607 9.181 1.00 70.38 107 PHE A CA 1
ATOM 888 C C . PHE A 1 107 ? -14.948 -3.791 9.949 1.00 70.38 107 PHE A C 1
ATOM 890 O O . PHE A 1 107 ? -14.653 -3.271 11.026 1.00 70.38 107 PHE A O 1
ATOM 897 N N . ASN A 1 108 ? -16.189 -3.722 9.452 1.00 64.81 108 ASN A N 1
ATOM 898 C CA . ASN A 1 108 ? -17.320 -3.132 10.175 1.00 64.81 108 ASN A CA 1
ATOM 899 C C . ASN A 1 108 ? -17.934 -4.109 11.192 1.00 64.81 108 ASN A C 1
ATOM 901 O O . ASN A 1 108 ? -18.468 -3.664 12.209 1.00 64.81 108 ASN A O 1
ATOM 905 N N . LEU A 1 109 ? -17.879 -5.422 10.942 1.00 56.78 109 LEU A N 1
ATOM 906 C CA . LEU A 1 109 ? -18.414 -6.433 11.860 1.00 56.78 109 LEU A CA 1
ATOM 907 C C . LEU A 1 109 ? -17.528 -6.569 13.102 1.00 56.78 109 LEU A C 1
ATOM 909 O O . LEU A 1 109 ? -18.029 -6.530 14.226 1.00 56.78 109 LEU A O 1
ATOM 913 N N . SER A 1 110 ? -16.210 -6.602 12.901 1.00 59.19 110 SER A N 1
ATOM 914 C CA . SER A 1 110 ? -15.214 -6.615 13.980 1.00 59.19 110 SER A CA 1
ATOM 915 C C . SER A 1 110 ? -15.366 -5.403 14.912 1.00 59.19 110 SER A C 1
ATOM 917 O O . SER A 1 110 ? -15.265 -5.527 16.133 1.00 59.19 110 SER A O 1
ATOM 919 N N . TYR A 1 111 ? -15.706 -4.234 14.354 1.00 60.78 111 TYR A N 1
ATOM 920 C CA . TYR A 1 111 ? -16.065 -3.048 15.135 1.00 60.78 111 TYR A CA 1
ATOM 921 C C . TYR A 1 111 ? -17.323 -3.245 15.977 1.00 60.78 111 TYR A C 1
ATOM 923 O O . TYR A 1 111 ? -17.361 -2.869 17.150 1.00 60.78 111 TYR A O 1
ATOM 931 N N . ARG A 1 112 ? -18.371 -3.794 15.355 1.00 58.00 112 ARG A N 1
ATOM 932 C CA . ARG A 1 112 ? -19.677 -3.970 15.982 1.00 58.00 112 ARG A CA 1
ATOM 933 C C . ARG A 1 112 ? -19.584 -4.920 17.172 1.00 58.00 112 ARG A C 1
ATOM 935 O O . ARG A 1 112 ? -20.034 -4.559 18.255 1.00 58.00 112 ARG A O 1
ATOM 942 N N . ILE A 1 113 ? -18.919 -6.059 16.994 1.00 56.50 113 ILE A N 1
ATOM 943 C CA . ILE A 1 113 ? -18.696 -7.055 18.051 1.00 56.50 113 ILE A CA 1
ATOM 944 C C . ILE A 1 113 ? -17.914 -6.436 19.216 1.00 56.50 113 ILE A C 1
ATOM 946 O O . ILE A 1 113 ? -18.312 -6.569 20.372 1.00 56.50 113 ILE A O 1
ATOM 950 N N . ALA A 1 114 ? -16.853 -5.681 18.924 1.00 58.44 114 ALA A N 1
ATOM 951 C CA . ALA A 1 114 ? -16.036 -5.064 19.963 1.00 58.44 114 ALA A CA 1
ATOM 952 C C . ALA A 1 114 ? -16.720 -3.876 20.676 1.00 58.44 114 ALA A C 1
ATOM 954 O O . ALA A 1 114 ? -16.343 -3.521 21.791 1.00 58.44 114 ALA A O 1
ATOM 955 N N . ARG A 1 115 ? -17.735 -3.259 20.055 1.00 57.91 115 ARG A N 1
ATOM 956 C CA . ARG A 1 115 ? -18.595 -2.241 20.682 1.00 57.91 115 ARG A CA 1
ATOM 957 C C . ARG A 1 115 ? -19.701 -2.863 21.543 1.00 57.91 115 ARG A C 1
ATOM 959 O O . ARG A 1 115 ? -20.095 -2.254 22.534 1.00 57.91 115 ARG A O 1
ATOM 966 N N . GLU A 1 116 ? -20.225 -4.020 21.144 1.00 61.91 116 GLU A N 1
ATOM 967 C CA . GLU A 1 116 ? -21.363 -4.688 21.792 1.00 61.91 116 GLU A CA 1
ATOM 968 C C . GLU A 1 116 ? -20.946 -5.632 22.942 1.00 61.91 116 GLU A C 1
ATOM 970 O O . GLU A 1 116 ? -21.778 -5.955 23.792 1.00 61.91 116 GLU A O 1
ATOM 975 N N . SER A 1 117 ? -19.673 -6.039 23.050 1.00 54.09 117 SER A N 1
ATOM 976 C CA . SER A 1 117 ? -19.222 -6.886 24.166 1.00 54.09 117 SER A CA 1
ATOM 977 C C . SER A 1 117 ? -19.141 -6.108 25.492 1.00 54.09 117 SER A C 1
ATOM 979 O O . SER A 1 117 ? -18.345 -5.180 25.634 1.00 54.09 117 SER A O 1
ATOM 981 N N . LYS A 1 118 ? -19.933 -6.524 26.491 1.00 51.88 118 LYS A N 1
ATOM 982 C CA . LYS A 1 118 ? -20.007 -5.939 27.852 1.00 51.88 118 LYS A CA 1
ATOM 983 C C . LYS A 1 118 ? -18.788 -6.246 28.744 1.00 51.88 118 LYS A C 1
ATOM 985 O O . LYS A 1 118 ? -18.605 -5.614 29.778 1.00 51.88 118 LYS A O 1
ATOM 990 N N . TYR A 1 119 ? -17.963 -7.199 28.324 1.00 51.09 119 TYR A N 1
ATOM 991 C CA . TYR A 1 119 ? -16.673 -7.568 28.901 1.00 51.09 119 TYR A CA 1
ATOM 992 C C . TYR A 1 119 ? -15.699 -7.598 27.727 1.00 51.09 119 TYR A C 1
ATOM 994 O O . TYR A 1 119 ? -15.986 -8.360 26.809 1.00 51.09 119 TYR A O 1
ATOM 1002 N N . PRO A 1 120 ? -14.620 -6.798 27.679 1.00 46.94 120 PRO A N 1
ATOM 1003 C CA . PRO A 1 120 ? -13.675 -6.884 26.572 1.00 46.94 120 PRO A CA 1
ATOM 1004 C C . PRO A 1 120 ? -12.989 -8.255 26.662 1.00 46.94 120 PRO A C 1
ATOM 1006 O O . PRO A 1 120 ? -12.200 -8.462 27.589 1.00 46.94 120 PRO A O 1
ATOM 1009 N N . PRO A 1 121 ? -13.285 -9.229 25.783 1.00 43.81 121 PRO A N 1
ATOM 1010 C CA . PRO A 1 121 ? -12.505 -10.446 25.773 1.00 43.81 121 PRO A CA 1
ATOM 1011 C C . PRO A 1 121 ? -11.195 -10.061 25.084 1.00 43.81 121 PRO A C 1
ATOM 1013 O O . PRO A 1 121 ? -11.214 -9.599 23.947 1.00 43.81 121 PRO A O 1
ATOM 1016 N N . PHE A 1 122 ? -10.081 -10.210 25.798 1.00 47.28 122 PHE A N 1
ATOM 1017 C CA . PHE A 1 122 ? -8.739 -9.727 25.453 1.00 47.28 122 PHE A CA 1
ATOM 1018 C C . PHE A 1 122 ? -8.506 -8.238 25.750 1.00 47.28 122 PHE A C 1
ATOM 1020 O O . PHE A 1 122 ? -9.024 -7.339 25.089 1.00 47.28 122 PHE A O 1
ATOM 1027 N N . SER A 1 123 ? -7.659 -7.988 26.754 1.00 43.56 123 SER A N 1
ATOM 1028 C CA . SER A 1 123 ? -6.977 -6.717 27.011 1.00 43.56 123 SER A CA 1
ATOM 1029 C C . SER A 1 123 ? -6.586 -6.069 25.680 1.00 43.56 123 SER A C 1
ATOM 1031 O O . SER A 1 123 ? -5.860 -6.693 24.900 1.00 43.56 123 SER A O 1
ATOM 1033 N N . PRO A 1 124 ? -7.100 -4.874 25.352 1.00 45.75 124 PRO A N 1
ATOM 1034 C CA . PRO A 1 124 ? -7.096 -4.436 23.977 1.00 45.75 124 PRO A CA 1
ATOM 1035 C C . PRO A 1 124 ? -5.647 -4.096 23.618 1.00 45.75 124 PRO A C 1
ATOM 1037 O O . PRO A 1 124 ? -5.006 -3.269 24.253 1.00 45.75 124 PRO A O 1
ATOM 1040 N N . ILE A 1 125 ? -5.103 -4.775 22.617 1.00 52.12 125 ILE A N 1
ATOM 1041 C CA . ILE A 1 125 ? -3.991 -4.269 21.798 1.00 52.12 125 ILE A CA 1
ATOM 1042 C C . ILE A 1 125 ? -4.579 -3.442 20.632 1.00 52.12 125 ILE A C 1
ATOM 1044 O O . ILE A 1 125 ? -3.902 -2.622 20.013 1.00 52.12 125 ILE A O 1
ATOM 1048 N N . VAL A 1 126 ? -5.893 -3.559 20.399 1.00 51.25 126 VAL A N 1
ATOM 1049 C CA . VAL A 1 126 ? -6.648 -2.876 19.346 1.00 51.25 126 VAL A CA 1
ATOM 1050 C C . VAL A 1 126 ? -7.872 -2.188 19.964 1.00 51.25 126 VAL A C 1
ATOM 1052 O O . VAL A 1 126 ? -8.727 -2.838 20.556 1.00 51.25 126 VAL A O 1
ATOM 1055 N N . SER A 1 127 ? -7.952 -0.855 19.881 1.00 43.69 127 SER A N 1
ATOM 1056 C CA . SER A 1 127 ? -9.114 -0.091 20.353 1.00 43.69 127 SER A CA 1
ATOM 1057 C C . SER A 1 127 ? -10.165 -0.133 19.273 1.00 43.69 127 SER A C 1
ATOM 1059 O O . SER A 1 127 ? -9.880 0.311 18.159 1.00 43.69 127 SER A O 1
ATOM 1061 N N . PRO A 1 128 ? -11.405 -0.495 19.600 1.00 46.50 128 PRO A N 1
ATOM 1062 C CA . PRO A 1 128 ? -12.519 -0.251 18.699 1.00 46.50 128 PRO A CA 1
ATOM 1063 C C . PRO A 1 128 ? -12.827 1.255 18.599 1.00 46.50 128 PRO A C 1
ATOM 1065 O O . PRO A 1 128 ? -13.541 1.696 17.706 1.00 46.50 128 PRO A O 1
ATOM 1068 N N . GLY A 1 129 ? -12.306 2.094 19.500 1.00 41.53 129 GLY A N 1
ATOM 1069 C CA . GLY A 1 129 ? -12.697 3.495 19.628 1.00 41.53 129 GLY A CA 1
ATOM 1070 C C . GLY A 1 129 ? -12.314 4.374 18.431 1.00 41.53 129 GLY A C 1
ATOM 1071 O O . GLY A 1 129 ? -11.141 4.546 18.121 1.00 41.53 129 GLY A O 1
ATOM 1072 N N . LYS A 1 130 ? -13.321 5.008 17.810 1.00 43.97 130 LYS A N 1
ATOM 1073 C CA . LYS A 1 130 ? -13.260 6.099 16.802 1.00 43.97 130 LYS A CA 1
ATOM 1074 C C . LYS A 1 130 ? -12.571 5.814 15.458 1.00 43.97 130 LYS A C 1
ATOM 1076 O O . LYS A 1 130 ? -12.802 6.587 14.526 1.00 43.97 130 LYS A O 1
ATOM 1081 N N . PHE A 1 131 ? -11.790 4.746 15.338 1.00 48.25 131 PHE A N 1
ATOM 1082 C CA . PHE A 1 131 ? -11.015 4.419 14.134 1.00 48.25 131 PHE A CA 1
ATOM 1083 C C . PHE A 1 131 ? -11.556 3.235 13.328 1.00 48.25 131 PHE A C 1
ATOM 1085 O O . PHE A 1 131 ? -11.142 3.040 12.195 1.00 48.25 131 PHE A O 1
ATOM 1092 N N . PHE A 1 132 ? -12.528 2.523 13.889 1.00 49.72 132 PHE A N 1
ATOM 1093 C CA . PHE A 1 132 ? -13.309 1.470 13.245 1.00 49.72 132 PHE A CA 1
ATOM 1094 C C . PHE A 1 132 ? -14.760 1.922 12.978 1.00 49.72 132 PHE A C 1
ATOM 1096 O O . PHE A 1 132 ? -15.674 1.114 12.901 1.00 49.72 132 PHE A O 1
ATOM 1103 N N . GLY A 1 133 ? -15.010 3.234 12.891 1.00 45.44 133 GLY A N 1
ATOM 1104 C CA . GLY A 1 133 ? -16.343 3.745 12.563 1.00 45.44 133 GLY A CA 1
ATOM 1105 C C . GLY A 1 133 ? -16.803 3.192 11.215 1.00 45.44 133 GLY A C 1
ATOM 1106 O O . GLY A 1 133 ? -16.010 3.190 10.280 1.00 45.44 133 GLY A O 1
ATOM 1107 N N . GLY A 1 134 ? -18.053 2.721 11.145 1.00 54.34 134 GLY A N 1
ATOM 1108 C CA . GLY A 1 134 ? -18.612 2.056 9.968 1.00 54.34 134 GLY A CA 1
ATOM 1109 C C . GLY A 1 134 ? -18.228 2.775 8.679 1.00 54.34 134 GLY A C 1
ATOM 1110 O O . GLY A 1 134 ? -18.632 3.917 8.452 1.00 54.34 134 GLY A O 1
ATOM 1111 N N . TYR A 1 135 ? -17.403 2.123 7.864 1.00 69.62 135 TYR A N 1
ATOM 1112 C CA . TYR A 1 135 ? -16.962 2.705 6.609 1.00 69.62 135 TYR A CA 1
ATOM 1113 C C . TYR A 1 135 ? -18.160 2.781 5.674 1.00 69.62 135 TYR A C 1
ATOM 1115 O O . TYR A 1 135 ? -18.889 1.796 5.507 1.00 69.62 135 TYR A O 1
ATOM 1123 N N . SER A 1 136 ? -18.353 3.949 5.056 1.00 81.88 136 SER A N 1
ATOM 1124 C CA . SER A 1 136 ? -19.347 4.101 4.000 1.00 81.88 136 SER A CA 1
ATOM 1125 C C . SER A 1 136 ? -19.122 3.038 2.924 1.00 81.88 136 SER A C 1
ATOM 1127 O O . SER A 1 136 ? -17.984 2.633 2.663 1.00 81.88 136 SER A O 1
ATOM 1129 N N . VAL A 1 137 ? -20.204 2.600 2.276 1.00 84.62 137 VAL A N 1
ATOM 1130 C CA . VAL A 1 137 ? -20.126 1.671 1.135 1.00 84.62 137 VAL A CA 1
ATOM 1131 C C . VAL A 1 137 ? -19.125 2.188 0.099 1.00 84.62 137 VAL A C 1
ATOM 1133 O O . VAL A 1 137 ? -18.300 1.425 -0.388 1.00 84.62 137 VAL A O 1
ATOM 1136 N N . GLN A 1 138 ? -19.107 3.503 -0.134 1.00 86.75 138 GLN A N 1
ATOM 1137 C CA . GLN A 1 138 ? -18.140 4.161 -1.007 1.00 86.75 138 GLN A CA 1
ATOM 1138 C C . GLN A 1 138 ? -16.685 3.914 -0.580 1.00 86.75 138 GLN A C 1
ATOM 1140 O O . GLN A 1 138 ? -15.884 3.488 -1.401 1.00 86.75 138 GLN A O 1
ATOM 1145 N N . THR A 1 139 ? -16.340 4.117 0.698 1.00 83.75 139 THR A N 1
ATOM 1146 C CA . THR A 1 139 ? -14.972 3.870 1.192 1.00 83.75 139 THR A CA 1
ATOM 1147 C C . THR A 1 139 ? -14.568 2.409 1.003 1.00 83.75 139 THR A C 1
ATOM 1149 O O . THR A 1 139 ? -13.458 2.133 0.556 1.00 83.75 139 THR A O 1
ATOM 1152 N N . ARG A 1 140 ? -15.474 1.468 1.299 1.00 87.44 140 ARG A N 1
ATOM 1153 C CA . ARG A 1 140 ? -15.220 0.029 1.129 1.00 87.44 140 ARG A CA 1
ATOM 1154 C C . ARG A 1 140 ? -14.934 -0.324 -0.322 1.00 87.44 140 ARG A C 1
ATOM 1156 O O . ARG A 1 140 ? -13.961 -1.020 -0.590 1.00 87.44 140 ARG A O 1
ATOM 1163 N N . VAL A 1 141 ? -15.754 0.176 -1.244 1.00 89.94 141 VAL A N 1
ATOM 1164 C CA . VAL A 1 141 ? -15.565 -0.044 -2.681 1.00 89.94 141 VAL A CA 1
ATOM 1165 C C . VAL A 1 141 ? -14.232 0.547 -3.137 1.00 89.94 141 VAL A C 1
ATOM 1167 O O . VAL A 1 141 ? -13.456 -0.159 -3.771 1.00 89.94 141 VAL A O 1
ATOM 1170 N N . THR A 1 142 ? -13.908 1.785 -2.750 1.00 89.25 142 THR A N 1
ATOM 1171 C CA . THR A 1 142 ? -12.631 2.421 -3.112 1.00 89.25 142 THR A CA 1
ATOM 1172 C C . THR A 1 142 ? -11.424 1.621 -2.619 1.00 89.25 142 THR A C 1
ATOM 1174 O O . THR A 1 142 ? -10.495 1.389 -3.388 1.00 89.25 142 THR A O 1
ATOM 1177 N N . LEU A 1 143 ? -11.433 1.163 -1.364 1.00 89.38 143 LEU A N 1
ATOM 1178 C CA . LEU A 1 143 ? -10.333 0.367 -0.807 1.00 89.38 143 LEU A CA 1
ATOM 1179 C C . LEU A 1 143 ? -10.245 -1.029 -1.429 1.00 89.38 143 LEU A C 1
ATOM 1181 O O . LEU A 1 143 ? -9.147 -1.529 -1.652 1.00 89.38 143 LEU A O 1
ATOM 1185 N N . SER A 1 144 ? -11.388 -1.628 -1.767 1.00 92.81 144 SER A N 1
ATOM 1186 C CA . SER A 1 144 ? -11.427 -2.904 -2.489 1.00 92.81 144 SER A CA 1
ATOM 1187 C C . SER A 1 144 ? -10.805 -2.767 -3.875 1.00 92.81 144 SER A C 1
ATOM 1189 O O . SER A 1 144 ? -9.984 -3.591 -4.261 1.00 92.81 144 SER A O 1
ATOM 1191 N N . LEU A 1 145 ? -11.156 -1.706 -4.607 1.00 93.38 145 LEU A N 1
ATOM 1192 C CA . LEU A 1 145 ? -10.607 -1.425 -5.933 1.00 93.38 145 LEU A CA 1
ATOM 1193 C C . LEU A 1 145 ? -9.114 -1.101 -5.881 1.00 93.38 145 LEU A C 1
ATOM 1195 O O . LEU A 1 145 ? -8.365 -1.560 -6.737 1.00 93.38 145 LEU A O 1
ATOM 1199 N N . MET A 1 146 ? -8.669 -0.354 -4.870 1.00 93.19 146 MET A N 1
ATOM 1200 C CA . MET A 1 146 ? -7.246 -0.105 -4.646 1.00 93.19 146 MET A CA 1
ATOM 1201 C C . MET A 1 146 ? -6.492 -1.418 -4.415 1.00 93.19 146 MET A C 1
ATOM 1203 O O . MET A 1 146 ? -5.506 -1.674 -5.099 1.00 93.19 146 MET A O 1
ATOM 1207 N N . ALA A 1 147 ? -6.976 -2.270 -3.507 1.00 95.25 147 ALA A N 1
ATOM 1208 C CA . ALA A 1 147 ? -6.362 -3.567 -3.237 1.00 95.25 147 ALA A CA 1
ATOM 1209 C C . ALA A 1 147 ? -6.348 -4.460 -4.490 1.00 95.25 147 ALA A C 1
ATOM 1211 O O . ALA A 1 147 ? -5.315 -5.037 -4.822 1.00 95.25 147 ALA A O 1
ATOM 1212 N N . ALA A 1 148 ? -7.452 -4.504 -5.243 1.00 96.25 148 ALA A N 1
ATOM 1213 C CA . ALA A 1 148 ? -7.524 -5.214 -6.518 1.00 96.25 148 ALA A CA 1
ATOM 1214 C C . ALA A 1 148 ? -6.486 -4.694 -7.525 1.00 96.25 148 ALA A C 1
ATOM 1216 O O . ALA A 1 148 ? -5.787 -5.486 -8.155 1.00 96.25 148 ALA A O 1
ATOM 1217 N N . GLY A 1 149 ? -6.344 -3.370 -7.641 1.00 94.75 149 GLY A N 1
ATOM 1218 C CA . GLY A 1 149 ? -5.345 -2.738 -8.498 1.00 94.75 149 GLY A CA 1
ATOM 1219 C C . GLY A 1 149 ? -3.918 -3.110 -8.096 1.00 94.75 149 GLY A C 1
ATOM 1220 O O . GLY A 1 149 ? -3.137 -3.511 -8.952 1.00 94.75 149 GLY A O 1
ATOM 1221 N N . MET A 1 150 ? -3.593 -3.054 -6.800 1.00 95.81 150 MET A N 1
ATOM 1222 C CA . MET A 1 150 ? -2.270 -3.423 -6.278 1.00 95.81 150 MET A CA 1
ATOM 1223 C C . MET A 1 150 ? -1.951 -4.894 -6.568 1.00 95.81 150 MET A C 1
ATOM 1225 O O . MET A 1 150 ? -0.882 -5.212 -7.088 1.00 95.81 150 MET A O 1
ATOM 1229 N N . GLY A 1 151 ? -2.905 -5.791 -6.292 1.00 96.44 151 GLY A N 1
ATOM 1230 C CA . GLY A 1 151 ? -2.770 -7.218 -6.582 1.00 96.44 151 GLY A CA 1
ATOM 1231 C C . GLY A 1 151 ? -2.592 -7.497 -8.076 1.00 96.44 151 GLY A C 1
ATOM 1232 O O . GLY A 1 151 ? -1.725 -8.282 -8.456 1.00 96.44 151 GLY A O 1
ATOM 1233 N N . TYR A 1 152 ? -3.350 -6.808 -8.934 1.00 95.44 152 TYR A N 1
ATOM 1234 C CA . TYR A 1 152 ? -3.208 -6.923 -10.385 1.00 95.44 152 TYR A CA 1
ATOM 1235 C C . TYR A 1 152 ? -1.832 -6.452 -10.871 1.00 95.44 152 TYR A C 1
ATOM 1237 O O . TYR A 1 152 ? -1.207 -7.132 -11.679 1.00 95.44 152 TYR A O 1
ATOM 1245 N N . MET A 1 153 ? -1.320 -5.332 -10.359 1.00 93.00 153 MET A N 1
ATOM 1246 C CA . MET A 1 153 ? -0.001 -4.815 -10.746 1.00 93.00 153 MET A CA 1
ATOM 1247 C C . MET A 1 153 ? 1.125 -5.781 -10.386 1.00 93.00 153 MET A C 1
ATOM 1249 O O . MET A 1 153 ? 1.997 -6.042 -11.213 1.00 93.00 153 MET A O 1
ATOM 1253 N N . LEU A 1 154 ? 1.072 -6.364 -9.189 1.00 94.31 154 LEU A N 1
ATOM 1254 C CA . LEU A 1 154 ? 2.012 -7.402 -8.766 1.00 94.31 154 LEU A CA 1
ATOM 1255 C C . LEU A 1 154 ? 1.907 -8.657 -9.640 1.00 94.31 154 LEU A C 1
ATOM 1257 O O . LEU A 1 154 ? 2.924 -9.233 -10.023 1.00 94.31 154 LEU A O 1
ATOM 1261 N N . PHE A 1 15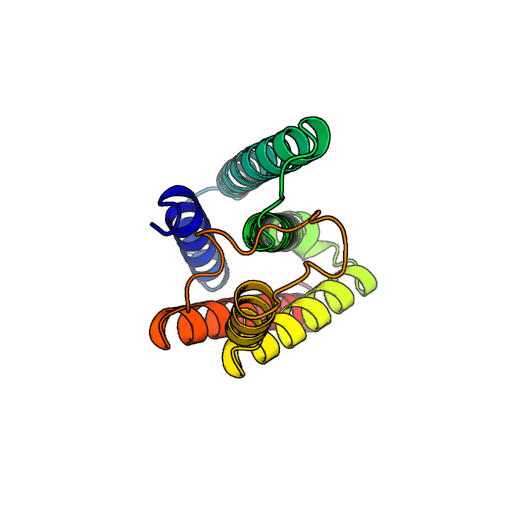5 ? 0.687 -9.060 -10.003 1.00 94.62 155 PHE A N 1
ATOM 1262 C CA . PHE A 1 155 ? 0.461 -10.183 -10.910 1.00 94.62 155 PHE A CA 1
ATOM 1263 C C . PHE A 1 155 ? 1.030 -9.924 -12.315 1.00 94.62 155 PHE A C 1
ATOM 1265 O O . PHE A 1 155 ? 1.663 -10.804 -12.905 1.00 94.62 155 PHE A O 1
ATOM 1272 N N . VAL A 1 156 ? 0.859 -8.714 -12.852 1.00 91.56 156 VAL A N 1
ATOM 1273 C CA . VAL A 1 156 ? 1.454 -8.314 -14.138 1.00 91.56 156 VAL A CA 1
ATOM 1274 C C . VAL A 1 156 ? 2.979 -8.300 -14.047 1.00 91.56 156 VAL A C 1
ATOM 1276 O O . VAL A 1 156 ? 3.636 -8.908 -14.889 1.00 91.56 156 VAL A O 1
ATOM 1279 N N . MET A 1 157 ? 3.538 -7.693 -12.996 1.00 90.12 157 MET A N 1
ATOM 1280 C CA . MET A 1 157 ? 4.981 -7.675 -12.728 1.00 90.12 157 MET A CA 1
ATOM 1281 C C . MET A 1 157 ? 5.570 -9.095 -12.661 1.00 90.12 157 MET A C 1
ATOM 1283 O O . MET A 1 157 ? 6.679 -9.325 -13.137 1.00 90.12 157 MET A O 1
ATOM 1287 N N . ARG A 1 158 ? 4.825 -10.059 -12.103 1.00 90.88 158 ARG A N 1
ATOM 1288 C CA . ARG A 1 158 ? 5.185 -11.487 -12.091 1.00 90.88 158 ARG A CA 1
ATOM 1289 C C . ARG A 1 158 ? 5.114 -12.153 -13.455 1.00 90.88 158 ARG A C 1
ATOM 1291 O O . ARG A 1 158 ? 6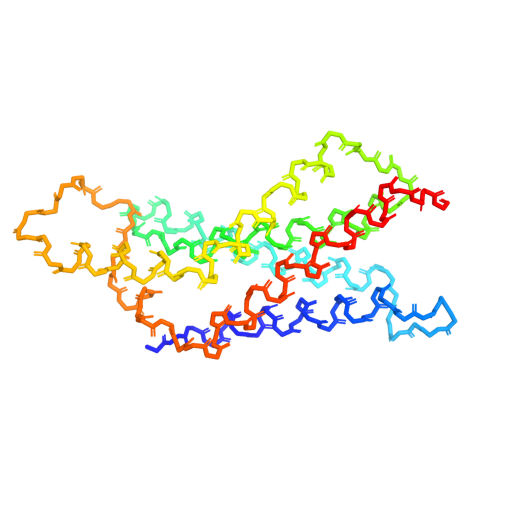.026 -12.881 -13.823 1.00 90.88 158 ARG A O 1
ATOM 1298 N N . SER A 1 159 ? 4.020 -11.955 -14.178 1.00 89.62 159 SER A N 1
ATOM 1299 C CA . SER A 1 159 ? 3.783 -12.649 -15.449 1.00 89.62 159 SER A CA 1
ATOM 1300 C C . SER A 1 159 ? 4.644 -12.121 -16.597 1.00 89.62 159 SER A C 1
ATOM 1302 O O . SER A 1 159 ? 4.902 -12.859 -17.543 1.00 89.62 159 SER A O 1
ATOM 1304 N N . HIS A 1 160 ? 5.096 -10.868 -16.513 1.00 84.25 160 HIS A N 1
ATOM 1305 C CA . HIS A 1 160 ? 5.875 -10.204 -17.553 1.00 84.25 160 HIS A CA 1
ATOM 1306 C C . HIS A 1 160 ? 7.107 -9.513 -16.945 1.00 84.25 160 HIS A C 1
ATOM 1308 O O . HIS A 1 160 ? 7.121 -8.284 -16.827 1.00 84.25 160 HIS A O 1
ATOM 1314 N N . PRO A 1 161 ? 8.143 -10.273 -16.542 1.00 68.12 161 PRO A N 1
ATOM 1315 C CA . PRO A 1 161 ? 9.414 -9.681 -16.143 1.00 68.12 161 PRO A CA 1
ATOM 1316 C C . PRO A 1 161 ? 10.028 -8.967 -17.360 1.00 68.12 161 PRO A C 1
ATOM 1318 O O . PRO A 1 161 ? 10.324 -9.607 -18.369 1.00 68.12 161 PRO A O 1
ATOM 1321 N N . MET A 1 162 ? 10.147 -7.635 -17.294 1.00 58.38 162 MET A N 1
ATOM 1322 C CA . MET A 1 162 ? 10.789 -6.812 -18.335 1.00 58.38 162 MET A CA 1
ATOM 1323 C C . MET A 1 162 ? 12.307 -6.745 -18.182 1.00 58.38 162 MET A C 1
ATOM 1325 O O . MET A 1 162 ? 12.781 -6.594 -17.032 1.00 58.38 162 MET A O 1
#

Radius of gyration: 17.03 Å; chains: 1; bounding box: 36×29×51 Å

Sequence (162 aa):
MQNKYWHISHFVMCVGMFHMFLPNNFKFASVSAYLIIYISIATIILGNVLKYLYSHRLINFLWIMSLVDMAAMIYMISFYRINIDVLTDIFIAYFVIVMVVWLIGEFNLSYRIARESKYPPFSPIVSPGKFFGGYSVQTRVTLSLMAAGMGYMLFVMRSHPM

Secondary structure (DSSP, 8-state):
---HHHHHHHHHHHHHHHHHHS-TT--SS-HHHHHHHHHHHHHHHHHHHHHHHHTTPPPPHHHHHHHHHHHHHHHHHHSTTT--HHHHHHHHHHHHHHHHHHHHTHHHHHHHHHHH-SS-SS--SS--TTTS----HHHHHHHHHHHHHHHHHHHHHHH---

Foldseek 3Di:
DADPLLVVLVVLLVVLLVQVPDDPVDDPDDLVVNLVVLVVSLVVLVVVQVVCVVVLHADAVSSVVSNLSSVLSNCCSVCLQPDPPVVLVVLLVVLQVQLVCLQVQVLLVVLVVCVPDPDRPDDHSHDSPPNSPRDDNVRSNVSSVSSVSSSVSSVCSVVDND

pLDDT: mean 82.19, std 16.13, range [40.16, 97.88]